Protein AF-A0A1V6F4E8-F1 (afdb_monomer_lite)

Foldseek 3Di:
DPPPDDDDLVLLVVLQVVCAVDADADLVVSCVVSVHDSVVSVLSVQQCVQVVQWAAALRHIHGDDDPPSVCGPVDGDPCSVVVRVVVRVVVVVVVVVVVVVVVVVCVVVVVVVVVVVVVVVVVVVVVVVVVCVVDPDPDDD

pLDDT: mean 81.35, std 11.93, range [37.09, 94.75]

Radius of gyration: 32.04 Å; chains: 1; bounding box: 65×35×101 Å

Structure (mmCIF, N/CA/C/O backbone):
data_AF-A0A1V6F4E8-F1
#
_entry.id   AF-A0A1V6F4E8-F1
#
loop_
_atom_site.group_PDB
_atom_site.id
_atom_site.type_symbol
_atom_site.label_atom_id
_atom_site.label_alt_id
_atom_site.label_comp_id
_atom_site.label_asym_id
_atom_site.label_entity_id
_atom_site.label_seq_id
_atom_site.pdbx_PDB_ins_code
_atom_site.Cartn_x
_atom_site.Cartn_y
_atom_site.Cartn_z
_atom_site.occupancy
_atom_site.B_iso_or_equiv
_atom_site.auth_seq_id
_atom_site.auth_comp_id
_atom_site.auth_asym_id
_atom_site.auth_atom_id
_atom_site.pdbx_PDB_model_num
ATOM 1 N N . MET A 1 1 ? 8.771 17.280 -24.384 1.00 37.09 1 MET A N 1
ATOM 2 C CA . MET A 1 1 ? 9.023 15.824 -24.449 1.00 37.09 1 MET A CA 1
ATOM 3 C C . MET A 1 1 ? 8.598 15.204 -23.123 1.00 37.09 1 MET A C 1
ATOM 5 O O . MET A 1 1 ? 9.119 15.612 -22.094 1.00 37.09 1 MET A O 1
ATOM 9 N N . ARG A 1 2 ? 7.593 14.314 -23.105 1.00 46.03 2 ARG A N 1
ATOM 10 C CA . ARG A 1 2 ? 7.220 13.574 -21.885 1.00 46.03 2 ARG A CA 1
ATOM 11 C C . ARG A 1 2 ? 8.332 12.563 -21.610 1.00 46.03 2 ARG A C 1
ATOM 13 O O . ARG A 1 2 ? 8.619 11.754 -22.485 1.00 46.03 2 ARG A O 1
ATOM 20 N N . ALA A 1 3 ? 8.963 12.629 -20.439 1.00 47.22 3 ALA A N 1
ATOM 21 C CA . ALA A 1 3 ? 9.874 11.581 -19.996 1.00 47.22 3 ALA A CA 1
ATOM 22 C C . ALA A 1 3 ? 9.112 10.248 -20.047 1.00 47.22 3 ALA A C 1
ATOM 24 O O . ALA A 1 3 ? 8.097 10.091 -19.367 1.00 47.22 3 ALA A O 1
ATOM 25 N N . HIS A 1 4 ? 9.546 9.340 -20.920 1.00 56.72 4 HIS A N 1
ATOM 26 C CA . HIS A 1 4 ? 8.888 8.063 -21.179 1.00 56.72 4 HIS A CA 1
ATOM 27 C C . HIS A 1 4 ? 9.230 7.094 -20.041 1.00 56.72 4 HIS A C 1
ATOM 29 O O . HIS A 1 4 ? 9.987 6.143 -20.206 1.00 56.72 4 HIS A O 1
ATOM 35 N N . TRP A 1 5 ? 8.742 7.398 -18.838 1.00 66.88 5 TRP A N 1
ATOM 36 C CA . TRP A 1 5 ? 8.864 6.508 -17.694 1.00 66.88 5 TRP A CA 1
ATOM 37 C C . TRP A 1 5 ? 8.019 5.262 -17.961 1.00 66.88 5 TRP A C 1
ATOM 39 O O . TRP A 1 5 ? 6.790 5.318 -17.934 1.00 66.88 5 TRP A O 1
ATOM 49 N N . SER A 1 6 ? 8.679 4.143 -18.252 1.00 75.88 6 SER A N 1
ATOM 50 C CA . SER A 1 6 ? 8.033 2.845 -18.422 1.00 75.88 6 SER A CA 1
ATOM 51 C C . SER A 1 6 ? 7.975 2.111 -17.086 1.00 75.88 6 SER A C 1
ATOM 53 O O . SER A 1 6 ? 8.999 1.924 -16.425 1.00 75.88 6 SER A O 1
ATOM 55 N N . PHE A 1 7 ? 6.784 1.661 -16.700 1.00 84.25 7 PHE A N 1
ATOM 56 C CA . PHE A 1 7 ? 6.626 0.746 -15.574 1.00 84.25 7 PHE A CA 1
ATOM 57 C C . PHE A 1 7 ? 7.004 -0.665 -16.008 1.00 84.25 7 PHE A C 1
ATOM 59 O O . PHE A 1 7 ? 6.598 -1.104 -17.080 1.00 84.25 7 PHE A O 1
ATOM 66 N N . ASP A 1 8 ? 7.767 -1.366 -15.173 1.00 89.06 8 ASP A N 1
ATOM 67 C CA . ASP A 1 8 ? 8.060 -2.782 -15.369 1.00 89.06 8 ASP A CA 1
ATOM 68 C C . ASP A 1 8 ? 6.923 -3.616 -14.749 1.00 89.06 8 ASP A C 1
ATOM 70 O O . ASP A 1 8 ? 6.769 -3.616 -13.518 1.00 89.06 8 ASP A O 1
ATOM 74 N N . PRO A 1 9 ? 6.131 -4.347 -15.560 1.00 88.19 9 PRO A N 1
ATOM 75 C CA . PRO A 1 9 ? 5.053 -5.186 -15.052 1.00 88.19 9 PRO A CA 1
ATOM 76 C C . PRO A 1 9 ? 5.543 -6.269 -14.087 1.00 88.19 9 PRO A C 1
ATOM 78 O O . PRO A 1 9 ? 4.829 -6.614 -13.147 1.00 88.19 9 PRO A O 1
ATOM 81 N N . LYS A 1 10 ? 6.767 -6.788 -14.269 1.00 90.69 10 LYS A N 1
ATOM 82 C CA . LYS A 1 10 ? 7.338 -7.804 -13.372 1.00 90.69 10 LYS A CA 1
ATOM 83 C C . LYS A 1 10 ? 7.624 -7.210 -11.999 1.00 90.69 10 LYS A C 1
ATOM 85 O O . LYS A 1 10 ? 7.263 -7.803 -10.985 1.00 90.69 10 LYS A O 1
ATOM 90 N N . ALA A 1 11 ? 8.218 -6.018 -11.962 1.00 91.69 11 ALA A N 1
ATOM 91 C CA . ALA A 1 11 ? 8.466 -5.305 -10.713 1.00 91.69 11 ALA A CA 1
ATOM 92 C C . ALA A 1 11 ? 7.157 -4.931 -9.998 1.00 91.69 11 ALA A C 1
ATOM 94 O O . ALA A 1 11 ? 7.074 -5.030 -8.775 1.00 91.69 11 ALA A O 1
ATOM 95 N N . ALA A 1 12 ? 6.125 -4.543 -10.751 1.00 91.94 12 ALA A N 1
ATOM 96 C CA . ALA A 1 12 ? 4.803 -4.250 -10.207 1.00 91.94 12 ALA A CA 1
ATOM 97 C C . ALA A 1 12 ? 4.127 -5.497 -9.607 1.00 91.94 12 ALA A C 1
ATOM 99 O O . ALA A 1 12 ? 3.607 -5.427 -8.495 1.00 91.94 12 ALA A O 1
ATOM 100 N N . LEU A 1 13 ? 4.194 -6.649 -10.285 1.00 92.19 13 LEU A N 1
ATOM 101 C CA . LEU A 1 13 ? 3.700 -7.925 -9.753 1.00 92.19 13 LEU A CA 1
ATOM 102 C C . LEU A 1 13 ? 4.436 -8.333 -8.472 1.00 92.19 13 LEU A C 1
ATOM 104 O O . LEU A 1 13 ? 3.790 -8.648 -7.477 1.00 92.19 13 LEU A O 1
ATOM 108 N N . ALA A 1 14 ? 5.767 -8.241 -8.457 1.00 93.31 14 ALA A N 1
ATOM 109 C CA . ALA A 1 14 ? 6.561 -8.544 -7.268 1.00 93.31 14 ALA A CA 1
ATOM 110 C C . ALA A 1 14 ? 6.219 -7.616 -6.087 1.00 93.31 14 ALA A C 1
ATOM 112 O O . ALA A 1 14 ? 6.208 -8.044 -4.931 1.00 93.31 14 ALA A O 1
ATOM 113 N N . LEU A 1 15 ? 5.916 -6.344 -6.366 1.00 93.69 15 LEU A N 1
ATOM 114 C CA . LEU A 1 15 ? 5.469 -5.395 -5.350 1.00 93.69 15 LEU A CA 1
ATOM 115 C C . LEU A 1 15 ? 4.088 -5.774 -4.789 1.00 93.69 15 LEU A C 1
ATOM 117 O O . LEU A 1 15 ? 3.891 -5.703 -3.577 1.00 93.69 15 LEU A O 1
ATOM 121 N N . LEU A 1 16 ? 3.153 -6.208 -5.641 1.00 92.94 16 LEU A N 1
ATOM 122 C CA . LEU A 1 16 ? 1.851 -6.724 -5.204 1.00 92.94 16 LEU A CA 1
ATOM 123 C C . LEU A 1 16 ? 2.013 -7.982 -4.339 1.00 92.94 16 LEU A C 1
ATOM 125 O O . LEU A 1 16 ? 1.430 -8.045 -3.259 1.00 92.94 16 LEU A O 1
A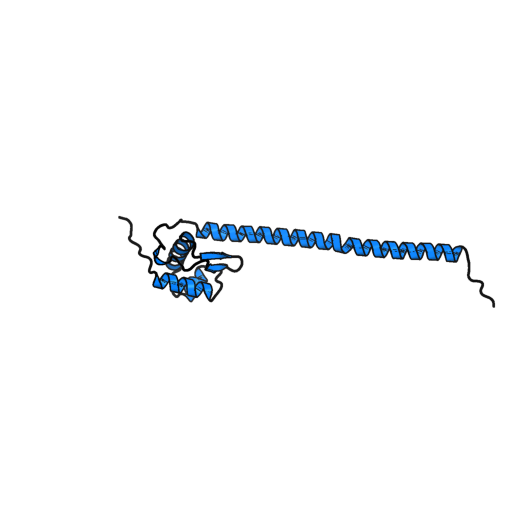TOM 129 N N . ASP A 1 17 ? 2.856 -8.932 -4.753 1.00 93.19 17 ASP A N 1
ATOM 130 C CA . ASP A 1 17 ? 3.152 -10.145 -3.979 1.00 93.19 17 ASP A CA 1
ATOM 131 C C . ASP A 1 17 ? 3.713 -9.817 -2.590 1.00 93.19 17 ASP A C 1
ATOM 133 O O . ASP A 1 17 ? 3.353 -10.455 -1.600 1.00 93.19 17 ASP A O 1
ATOM 137 N N . LEU A 1 18 ? 4.590 -8.813 -2.498 1.00 93.12 18 LEU A N 1
ATOM 138 C CA . LEU A 1 18 ? 5.137 -8.363 -1.222 1.00 93.12 18 LEU A CA 1
ATOM 139 C C . LEU A 1 18 ? 4.033 -7.803 -0.312 1.00 93.12 18 LEU A C 1
ATOM 141 O O . LEU A 1 18 ? 3.955 -8.192 0.854 1.00 93.12 18 LEU A O 1
ATOM 145 N N . ILE A 1 19 ? 3.182 -6.915 -0.839 1.00 92.06 19 ILE A N 1
ATOM 146 C CA . ILE A 1 19 ? 2.077 -6.285 -0.093 1.00 92.06 19 ILE A CA 1
ATOM 147 C C . ILE A 1 19 ? 1.033 -7.318 0.345 1.00 92.06 19 ILE A C 1
ATOM 149 O O . ILE A 1 19 ? 0.417 -7.168 1.395 1.00 92.06 19 ILE A O 1
ATOM 153 N N . GLU A 1 20 ? 0.833 -8.378 -0.431 1.00 89.88 20 GLU A N 1
ATOM 154 C CA . GLU A 1 20 ? -0.106 -9.440 -0.078 1.00 89.88 20 GLU A CA 1
ATOM 155 C C . GLU A 1 20 ? 0.430 -10.339 1.043 1.00 89.88 20 GLU A C 1
ATOM 157 O O . GLU A 1 20 ? -0.306 -10.689 1.963 1.00 89.88 20 GLU A O 1
ATOM 162 N N . LYS A 1 21 ? 1.733 -10.647 1.032 1.00 88.69 21 LYS A N 1
ATOM 163 C CA . LYS A 1 21 ? 2.382 -11.456 2.081 1.00 88.69 21 LYS A CA 1
ATOM 164 C C . LYS A 1 21 ? 2.425 -10.763 3.440 1.00 88.69 21 LYS A C 1
ATOM 166 O O . LYS A 1 21 ? 2.475 -11.432 4.470 1.00 88.69 21 LYS A O 1
ATOM 171 N N . ARG A 1 22 ? 2.473 -9.429 3.462 1.00 86.00 22 ARG A N 1
ATOM 172 C CA . ARG A 1 22 ? 2.612 -8.650 4.694 1.00 86.00 22 ARG A CA 1
ATOM 173 C C . ARG A 1 22 ? 1.813 -7.361 4.615 1.00 86.00 22 ARG A C 1
ATOM 175 O O . ARG A 1 22 ? 1.966 -6.576 3.691 1.00 86.00 22 ARG A O 1
ATOM 182 N N . SER A 1 23 ? 1.061 -7.065 5.670 1.00 84.56 23 SER A N 1
ATOM 183 C CA . SER A 1 23 ? 0.443 -5.747 5.822 1.00 84.56 23 SER A CA 1
ATOM 184 C C . SER A 1 23 ? 1.506 -4.683 6.100 1.00 84.56 23 SER A C 1
ATOM 186 O O . SER A 1 23 ? 2.174 -4.705 7.137 1.00 84.56 23 SER A O 1
ATOM 188 N N . PHE A 1 24 ? 1.651 -3.729 5.182 1.00 89.69 24 PHE A N 1
ATOM 189 C CA . PHE A 1 24 ? 2.523 -2.571 5.360 1.00 89.69 24 PHE A CA 1
ATOM 190 C C . PHE A 1 24 ? 1.705 -1.328 5.672 1.00 89.69 24 PHE A C 1
ATOM 192 O O . PHE A 1 24 ? 0.737 -1.024 4.986 1.00 89.69 24 PHE A O 1
ATOM 199 N N . THR A 1 25 ? 2.129 -0.547 6.660 1.00 87.25 25 THR A N 1
ATOM 200 C CA . THR A 1 25 ? 1.466 0.714 7.032 1.00 87.25 25 THR A CA 1
ATOM 201 C C . THR A 1 25 ? 2.149 1.943 6.438 1.00 87.25 25 THR A C 1
ATOM 203 O O . THR A 1 25 ? 1.580 3.033 6.461 1.00 87.25 25 THR A O 1
ATOM 206 N N . SER A 1 26 ? 3.369 1.794 5.908 1.00 88.81 26 SER A N 1
ATOM 207 C CA . SER A 1 26 ? 4.181 2.913 5.436 1.00 88.81 26 SER A CA 1
ATOM 208 C C . SER A 1 26 ? 4.957 2.592 4.160 1.00 88.81 26 SER A C 1
ATOM 210 O O . SER A 1 26 ? 5.410 1.469 3.941 1.00 88.81 26 SER A O 1
ATOM 212 N N . ILE A 1 27 ? 5.185 3.623 3.345 1.00 91.62 27 ILE A N 1
ATOM 213 C CA . ILE A 1 27 ? 6.022 3.526 2.140 1.00 91.62 27 ILE A CA 1
ATOM 214 C C . ILE A 1 27 ? 7.472 3.187 2.508 1.00 91.62 27 ILE A C 1
ATOM 216 O O . ILE A 1 27 ? 8.126 2.458 1.771 1.00 91.62 27 ILE A O 1
ATOM 220 N N . ARG A 1 28 ? 7.973 3.663 3.662 1.00 93.06 28 ARG A N 1
ATOM 221 C CA . ARG A 1 28 ? 9.333 3.339 4.132 1.00 93.06 28 ARG A CA 1
ATOM 222 C C . ARG A 1 28 ? 9.509 1.840 4.347 1.00 93.06 28 ARG A C 1
ATOM 224 O O . ARG A 1 28 ? 10.426 1.266 3.783 1.00 93.06 28 ARG A O 1
ATOM 231 N N . SER A 1 29 ? 8.580 1.213 5.068 1.00 93.00 29 SER A N 1
ATOM 232 C CA . SER A 1 29 ? 8.644 -0.227 5.337 1.00 93.00 29 SER A CA 1
ATOM 233 C C . SER A 1 29 ? 8.550 -1.073 4.065 1.00 93.00 29 SER A C 1
ATOM 235 O O . SER A 1 29 ? 9.175 -2.124 3.986 1.00 93.00 29 SER A O 1
ATOM 237 N N . ILE A 1 30 ? 7.801 -0.608 3.056 1.00 93.75 30 ILE A N 1
ATOM 238 C CA . ILE A 1 30 ? 7.742 -1.275 1.747 1.00 93.75 30 ILE A CA 1
ATOM 239 C C . ILE A 1 30 ? 9.078 -1.115 1.019 1.00 93.75 30 ILE A C 1
ATOM 241 O O . ILE A 1 30 ? 9.610 -2.086 0.503 1.00 93.75 30 ILE A O 1
ATOM 245 N N . ALA A 1 31 ? 9.636 0.097 0.996 1.00 94.75 31 ALA A N 1
ATOM 246 C CA . ALA A 1 31 ? 10.913 0.391 0.350 1.00 94.75 31 ALA A CA 1
ATOM 247 C C . ALA A 1 31 ? 12.073 -0.432 0.932 1.00 94.75 31 ALA A C 1
ATOM 249 O O . ALA A 1 31 ? 12.864 -0.982 0.170 1.00 94.75 31 ALA A O 1
ATOM 250 N N . GLU A 1 32 ? 12.128 -0.567 2.258 1.00 94.25 32 GLU A N 1
ATOM 251 C CA . GLU A 1 32 ? 13.110 -1.398 2.962 1.00 94.25 32 GLU A CA 1
ATOM 252 C C . GLU A 1 32 ? 12.941 -2.884 2.633 1.00 94.25 32 GLU A C 1
ATOM 254 O O . GLU A 1 32 ? 13.912 -3.542 2.273 1.00 94.25 32 GLU A O 1
ATOM 259 N N . ALA A 1 33 ? 11.712 -3.406 2.683 1.00 93.25 33 ALA A N 1
ATOM 260 C CA . ALA A 1 33 ? 11.447 -4.816 2.395 1.00 93.25 33 ALA A CA 1
ATOM 261 C C . ALA A 1 33 ? 11.626 -5.180 0.910 1.00 93.25 33 ALA A C 1
ATOM 263 O O . ALA A 1 33 ? 12.004 -6.303 0.592 1.00 93.25 33 ALA A O 1
ATOM 264 N N . PHE A 1 34 ? 11.350 -4.243 -0.000 1.00 92.94 34 PHE A N 1
ATOM 265 C CA . PHE A 1 34 ? 11.468 -4.442 -1.446 1.00 92.94 34 PHE A CA 1
ATOM 266 C C . PHE A 1 34 ? 12.873 -4.112 -1.985 1.00 92.94 34 PHE A C 1
ATOM 268 O O . PHE A 1 34 ? 13.191 -4.457 -3.120 1.00 92.94 34 PHE A O 1
ATOM 275 N N . GLY A 1 35 ? 13.713 -3.419 -1.207 1.00 93.31 35 GLY A N 1
ATOM 276 C CA . GLY A 1 35 ? 15.062 -3.020 -1.623 1.00 93.31 35 GLY A CA 1
ATOM 277 C C . GLY A 1 35 ? 15.084 -1.921 -2.693 1.00 93.31 35 GLY A C 1
ATOM 278 O O . GLY A 1 35 ? 15.960 -1.905 -3.559 1.00 93.31 35 GLY A O 1
ATOM 279 N N . ARG A 1 36 ? 14.112 -0.999 -2.681 1.00 94.12 36 ARG A N 1
ATOM 280 C CA . ARG A 1 36 ? 14.025 0.123 -3.640 1.00 94.12 36 ARG A CA 1
ATOM 281 C C . ARG A 1 36 ? 13.901 1.466 -2.935 1.00 94.12 36 ARG A C 1
ATOM 283 O O . ARG A 1 36 ? 13.631 1.550 -1.743 1.00 94.12 36 ARG A O 1
ATOM 290 N N . SER A 1 37 ? 14.086 2.554 -3.683 1.00 94.19 37 SER A N 1
ATOM 291 C CA . SER A 1 37 ? 13.951 3.899 -3.126 1.00 94.19 37 SER A CA 1
ATOM 292 C C . SER A 1 37 ? 12.492 4.232 -2.792 1.00 94.19 37 SER A C 1
ATOM 294 O O . SER A 1 37 ? 11.550 3.779 -3.443 1.00 94.19 37 SER A O 1
ATOM 296 N N . ARG A 1 38 ? 12.298 5.099 -1.794 1.00 93.31 38 ARG A N 1
ATOM 297 C CA . ARG A 1 38 ? 10.967 5.566 -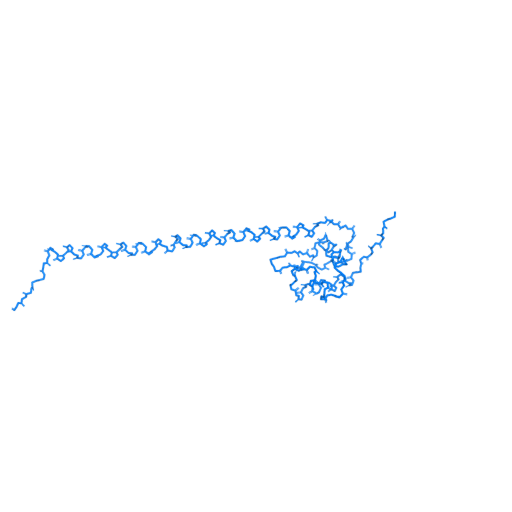1.365 1.00 93.31 38 ARG A CA 1
ATOM 298 C C . ARG A 1 38 ? 10.185 6.237 -2.497 1.00 93.31 38 ARG A C 1
ATOM 300 O O . ARG A 1 38 ? 8.976 6.059 -2.581 1.00 93.31 38 ARG A O 1
ATOM 307 N N . GLN A 1 39 ? 10.878 6.985 -3.356 1.00 92.06 39 GLN A N 1
ATOM 308 C CA . GLN A 1 39 ? 10.275 7.643 -4.518 1.00 92.06 39 GLN A CA 1
ATOM 309 C C . GLN A 1 39 ? 9.816 6.620 -5.557 1.00 92.06 39 GLN A C 1
ATOM 311 O O . GLN A 1 39 ? 8.703 6.722 -6.059 1.00 92.06 39 GLN A O 1
ATOM 316 N N .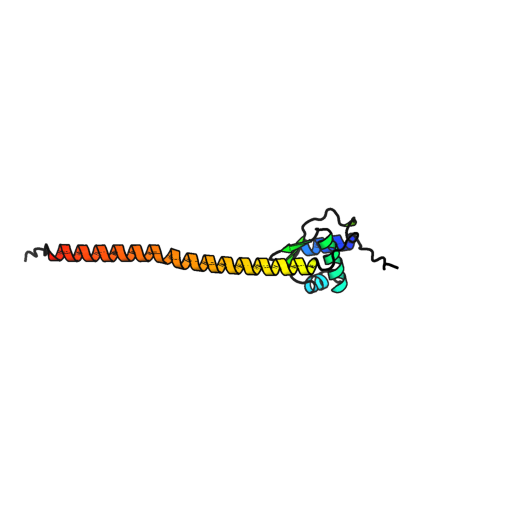 TRP A 1 40 ? 10.631 5.594 -5.820 1.00 93.44 40 TRP A N 1
ATOM 317 C CA . TRP A 1 40 ? 10.261 4.513 -6.730 1.00 93.44 40 TRP A CA 1
ATOM 318 C C . TRP A 1 40 ? 8.994 3.802 -6.248 1.00 93.44 40 TRP A C 1
ATOM 320 O O . TRP A 1 40 ? 8.034 3.673 -7.003 1.00 93.44 40 TRP A O 1
ATOM 330 N N . VAL A 1 41 ? 8.950 3.433 -4.962 1.00 94.19 41 VAL A N 1
ATOM 331 C CA . VAL A 1 41 ? 7.770 2.788 -4.368 1.00 94.19 41 VAL A CA 1
ATOM 332 C C . VAL A 1 41 ? 6.561 3.714 -4.423 1.00 94.19 41 VAL A C 1
ATOM 334 O O . VAL A 1 41 ? 5.486 3.269 -4.800 1.00 94.19 41 VAL A O 1
ATOM 337 N N . PHE A 1 42 ? 6.718 5.000 -4.101 1.00 92.06 42 PHE A N 1
ATOM 338 C CA . PHE A 1 42 ? 5.623 5.967 -4.189 1.00 92.06 42 PHE A CA 1
ATOM 339 C C . PHE A 1 42 ? 5.023 6.032 -5.602 1.00 92.06 42 PHE A C 1
ATOM 341 O O . PHE A 1 42 ? 3.809 5.919 -5.749 1.00 92.06 42 PHE A O 1
ATOM 348 N N . VAL A 1 43 ? 5.861 6.145 -6.635 1.00 91.12 43 VAL A N 1
ATOM 349 C CA . VAL A 1 43 ? 5.418 6.222 -8.036 1.00 91.12 43 VAL A CA 1
ATOM 350 C C . VAL A 1 43 ? 4.718 4.931 -8.472 1.00 91.12 43 VAL A C 1
ATOM 352 O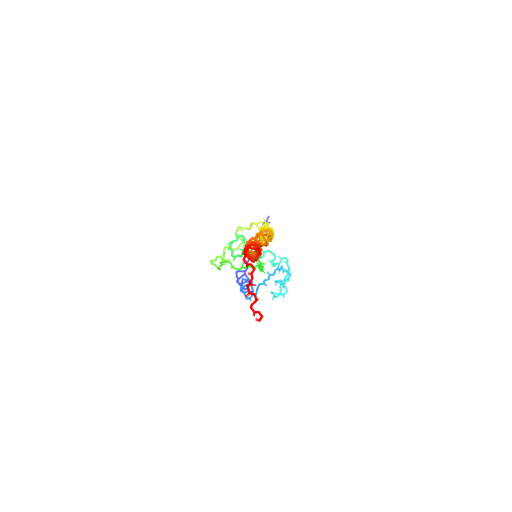 O . VAL A 1 43 ? 3.670 4.985 -9.117 1.00 91.12 43 VAL A O 1
ATOM 355 N N . TYR A 1 44 ? 5.247 3.768 -8.083 1.00 92.25 44 TYR A N 1
ATOM 356 C CA . TYR A 1 44 ? 4.613 2.482 -8.380 1.00 92.25 44 TYR A CA 1
ATOM 357 C C . TYR A 1 44 ? 3.288 2.306 -7.632 1.00 92.25 44 TYR A C 1
ATOM 359 O O . TYR A 1 44 ? 2.308 1.864 -8.223 1.00 92.25 44 TYR A O 1
ATOM 367 N N . LEU A 1 45 ? 3.207 2.704 -6.362 1.00 92.25 45 LEU A N 1
ATOM 368 C CA . LEU A 1 45 ? 1.954 2.656 -5.611 1.00 92.25 45 LEU A CA 1
ATOM 369 C C . LEU A 1 45 ? 0.906 3.607 -6.202 1.00 92.25 45 LEU A C 1
ATOM 371 O O . LEU A 1 45 ? -0.243 3.207 -6.342 1.00 92.25 45 LEU A O 1
ATOM 375 N N . GLU A 1 46 ? 1.268 4.833 -6.596 1.00 91.31 46 GLU A N 1
ATOM 376 C CA . GLU A 1 46 ? 0.315 5.751 -7.237 1.00 91.31 46 GLU A CA 1
ATOM 377 C C . GLU A 1 46 ? -0.245 5.175 -8.539 1.00 91.31 46 GLU A C 1
ATOM 379 O O . GLU A 1 46 ? -1.452 5.256 -8.775 1.00 91.31 46 GLU A O 1
ATOM 384 N N . ALA A 1 47 ? 0.599 4.569 -9.371 1.00 91.06 47 ALA A N 1
ATOM 385 C CA . ALA A 1 47 ? 0.156 3.981 -10.629 1.00 91.06 47 ALA A CA 1
ATOM 386 C C . ALA A 1 47 ? -0.697 2.714 -10.418 1.00 91.06 47 ALA A C 1
ATOM 388 O O . ALA A 1 47 ? -1.723 2.563 -11.081 1.00 91.06 47 ALA A O 1
ATOM 389 N N . LEU A 1 48 ? -0.347 1.853 -9.456 1.00 91.25 48 LEU A N 1
ATOM 390 C CA . LEU A 1 48 ? -1.162 0.689 -9.080 1.00 91.25 48 LEU A CA 1
ATOM 391 C C . LEU A 1 48 ? -2.515 1.109 -8.489 1.00 91.25 48 LEU A C 1
ATOM 393 O O . LEU A 1 48 ? -3.545 0.524 -8.819 1.00 91.25 48 LEU A O 1
ATOM 397 N N . ALA A 1 49 ? -2.522 2.131 -7.629 1.00 90.88 49 ALA A N 1
ATOM 398 C CA . ALA A 1 49 ? -3.737 2.653 -7.009 1.00 90.88 49 ALA A CA 1
ATOM 399 C C . ALA A 1 49 ? -4.644 3.299 -8.058 1.00 90.88 49 ALA A C 1
ATOM 401 O O . ALA A 1 49 ? -5.850 3.073 -8.056 1.00 90.88 49 ALA A O 1
ATOM 402 N N . SER A 1 50 ? -4.058 4.054 -8.993 1.00 88.69 50 SER A N 1
ATOM 403 C CA . SER A 1 50 ? -4.788 4.667 -10.110 1.00 88.69 50 SER A CA 1
ATOM 404 C C . SER A 1 50 ? -5.452 3.626 -11.004 1.00 88.69 50 SER A C 1
ATOM 406 O O . SER A 1 50 ? -6.544 3.862 -11.510 1.00 88.69 50 SER A O 1
ATOM 408 N N . ALA A 1 51 ? -4.818 2.464 -11.165 1.00 87.50 51 ALA A N 1
ATOM 409 C CA . ALA A 1 51 ? -5.374 1.341 -11.906 1.00 87.50 51 ALA A CA 1
ATOM 410 C C . ALA A 1 51 ? -6.310 0.446 -11.062 1.00 87.50 51 ALA A C 1
ATOM 412 O O . ALA A 1 51 ? -6.771 -0.582 -11.551 1.00 87.50 51 ALA A O 1
ATOM 413 N N . GLY A 1 52 ? -6.587 0.806 -9.801 1.00 87.50 52 GLY A N 1
ATOM 414 C CA . GLY A 1 52 ? -7.500 0.076 -8.917 1.00 87.50 52 GLY A CA 1
ATOM 415 C C . GLY A 1 52 ? -6.962 -1.257 -8.384 1.00 87.50 52 GLY A C 1
ATOM 416 O O . GLY A 1 52 ? -7.732 -2.074 -7.886 1.00 87.50 52 GLY A O 1
ATOM 417 N N . MET A 1 53 ? -5.654 -1.505 -8.481 1.00 90.12 53 MET A N 1
ATOM 418 C CA . MET A 1 53 ? -5.041 -2.770 -8.046 1.00 90.12 53 MET A CA 1
ATOM 419 C C . MET A 1 53 ? -4.729 -2.802 -6.562 1.00 90.12 53 MET A C 1
ATOM 421 O O . MET A 1 53 ? -4.683 -3.878 -5.969 1.00 90.12 53 MET A O 1
ATOM 425 N N . ILE A 1 54 ? -4.495 -1.635 -5.966 1.00 91.69 54 ILE A N 1
ATOM 426 C CA . ILE A 1 54 ? -4.203 -1.504 -4.543 1.00 91.69 54 ILE A CA 1
ATOM 427 C C . ILE A 1 54 ? -5.149 -0.507 -3.892 1.00 91.69 54 ILE A C 1
ATOM 429 O O . ILE A 1 54 ? -5.594 0.461 -4.509 1.00 91.69 54 ILE A O 1
ATOM 433 N N . GLY A 1 55 ? -5.396 -0.734 -2.612 1.00 90.06 55 GLY A N 1
ATOM 434 C CA . GLY A 1 55 ? -6.122 0.165 -1.737 1.00 90.06 55 GLY A CA 1
ATOM 435 C C . GLY A 1 55 ? -5.402 0.332 -0.409 1.00 90.06 55 GLY A C 1
ATOM 436 O O . GLY A 1 55 ? -4.308 -0.194 -0.181 1.00 90.06 55 GLY A O 1
ATOM 437 N N . VAL A 1 56 ? -6.043 1.074 0.487 1.00 89.81 56 VAL A N 1
ATOM 438 C CA . VAL A 1 56 ? -5.608 1.208 1.873 1.00 89.81 56 VAL A CA 1
ATOM 439 C C . VAL A 1 56 ? -6.773 0.821 2.773 1.00 89.81 56 VAL A C 1
ATOM 441 O O . VAL A 1 56 ? -7.850 1.409 2.690 1.00 89.81 56 VAL A O 1
ATOM 444 N N . ASN A 1 57 ? -6.550 -0.162 3.638 1.00 85.50 57 ASN A N 1
ATOM 445 C CA . ASN A 1 57 ? -7.502 -0.625 4.637 1.00 85.50 57 ASN A CA 1
ATOM 446 C C . ASN A 1 57 ? -7.066 -0.201 6.057 1.00 85.50 57 ASN A C 1
ATOM 448 O O . ASN A 1 57 ? -6.135 0.589 6.262 1.00 85.50 57 ASN A O 1
ATOM 452 N N . GLN A 1 58 ? -7.749 -0.722 7.077 1.00 78.94 58 GLN A N 1
ATOM 453 C CA . GLN A 1 58 ? -7.443 -0.414 8.477 1.00 78.94 58 GLN A CA 1
ATOM 454 C C . GLN A 1 58 ? -6.036 -0.873 8.897 1.00 78.94 58 GLN A C 1
ATOM 456 O O . GLN A 1 58 ? -5.402 -0.204 9.714 1.00 78.94 58 GLN A O 1
ATOM 461 N N . HIS A 1 59 ? -5.507 -1.942 8.300 1.00 82.31 59 HIS A N 1
ATOM 462 C CA . HIS A 1 59 ? -4.204 -2.533 8.618 1.00 82.31 59 HIS A CA 1
ATOM 463 C C . HIS A 1 59 ? -3.054 -1.993 7.758 1.00 82.31 59 HIS A C 1
ATOM 465 O O . HIS A 1 59 ? -1.897 -2.125 8.149 1.00 82.31 59 HIS A O 1
ATOM 471 N N . GLY A 1 60 ? -3.346 -1.326 6.639 1.00 87.50 60 GLY A N 1
ATOM 472 C CA . GLY A 1 60 ? -2.336 -0.737 5.768 1.00 87.50 60 GLY A CA 1
ATOM 473 C C . GLY A 1 60 ? -2.676 -0.850 4.286 1.00 87.50 60 GLY A C 1
ATOM 474 O O . GLY A 1 60 ? -3.842 -0.837 3.904 1.00 87.50 60 GLY A O 1
ATOM 475 N N . TYR A 1 61 ? -1.646 -0.925 3.451 1.00 91.06 61 TYR A N 1
ATOM 476 C CA . TYR A 1 61 ? -1.781 -1.199 2.023 1.00 91.06 61 TYR A CA 1
ATOM 477 C C . TYR A 1 61 ? -2.302 -2.618 1.802 1.00 91.06 61 TYR A C 1
ATOM 479 O O . TYR A 1 61 ? -1.825 -3.553 2.443 1.00 91.06 61 TYR A O 1
ATOM 487 N N . CYS A 1 62 ? -3.255 -2.775 0.886 1.00 91.12 62 CYS A N 1
ATOM 488 C CA . CYS A 1 62 ? -3.801 -4.074 0.510 1.00 91.12 62 CYS A CA 1
ATOM 489 C C . CYS A 1 62 ? -3.972 -4.192 -1.006 1.00 91.12 62 CYS A C 1
ATOM 491 O O . CYS A 1 62 ? -4.223 -3.200 -1.695 1.00 91.12 62 CYS A O 1
ATOM 493 N N . VAL A 1 63 ? -3.843 -5.414 -1.519 1.00 92.38 63 VAL A N 1
ATOM 494 C CA . VAL A 1 63 ? -4.095 -5.737 -2.927 1.00 92.38 63 VAL A CA 1
ATOM 495 C C . VAL A 1 63 ? -5.594 -5.964 -3.120 1.00 92.38 63 VAL A C 1
ATOM 497 O O . VAL A 1 63 ? -6.224 -6.669 -2.338 1.00 92.38 63 VAL A O 1
ATOM 500 N N . LEU A 1 64 ? -6.169 -5.334 -4.143 1.00 89.50 64 LEU A N 1
ATOM 501 C CA . LEU A 1 64 ? -7.575 -5.463 -4.535 1.00 89.50 64 LEU A CA 1
ATOM 502 C C . LEU A 1 64 ? -7.730 -6.310 -5.804 1.00 89.50 64 LEU A C 1
ATOM 504 O O . LEU A 1 64 ? -8.684 -7.074 -5.928 1.00 89.50 64 LEU A O 1
ATOM 508 N N . ALA A 1 65 ? -6.805 -6.174 -6.759 1.00 85.38 65 ALA A N 1
ATOM 509 C CA . ALA A 1 65 ? -6.871 -6.865 -8.043 1.00 85.38 65 ALA A CA 1
ATOM 510 C C . ALA A 1 65 ? -5.487 -7.018 -8.693 1.00 85.38 65 ALA A C 1
ATOM 512 O O . ALA A 1 65 ? -4.629 -6.151 -8.561 1.00 85.38 65 ALA A O 1
ATOM 513 N N . ARG A 1 66 ? -5.300 -8.104 -9.461 1.00 83.50 66 ARG A N 1
ATOM 514 C CA . ARG A 1 66 ? -4.062 -8.419 -10.212 1.00 83.50 66 ARG A CA 1
ATOM 515 C C . ARG A 1 66 ? -4.220 -8.360 -11.742 1.00 83.50 66 ARG A C 1
ATOM 517 O O . ARG A 1 66 ? -3.268 -8.585 -12.476 1.00 83.50 66 ARG A O 1
ATOM 524 N N . LYS A 1 67 ? -5.430 -8.085 -12.232 1.00 70.94 67 LYS A N 1
ATOM 525 C CA . LYS A 1 67 ? -5.862 -8.405 -13.608 1.00 70.94 67 LYS A CA 1
ATOM 526 C C . LYS A 1 67 ? -5.326 -7.468 -14.698 1.00 70.94 67 LYS A C 1
ATOM 528 O O . LYS A 1 67 ? -5.431 -7.804 -15.868 1.00 70.94 67 LYS A O 1
ATOM 533 N N . ASP A 1 68 ? -4.717 -6.338 -14.337 1.00 70.06 68 ASP A N 1
ATOM 534 C CA . ASP A 1 68 ? -4.479 -5.250 -15.296 1.00 70.06 68 ASP A CA 1
ATOM 535 C C . ASP A 1 68 ? -3.067 -4.648 -15.242 1.00 70.06 68 ASP A C 1
ATOM 537 O O . ASP A 1 68 ? -2.881 -3.501 -15.644 1.00 70.06 68 ASP A O 1
ATOM 541 N N . VAL A 1 69 ? -2.063 -5.364 -14.718 1.00 79.00 69 VAL A N 1
ATOM 542 C CA . VAL A 1 69 ? -0.719 -4.789 -14.469 1.00 79.00 69 VAL A CA 1
ATOM 543 C C . VAL A 1 69 ? -0.095 -4.188 -15.736 1.00 79.00 69 VAL A C 1
ATOM 545 O O . VAL A 1 69 ? 0.578 -3.166 -15.661 1.00 79.00 69 VAL A O 1
ATOM 548 N N . GLY A 1 70 ? -0.396 -4.737 -16.917 1.00 70.44 70 GLY A N 1
ATOM 549 C CA . GLY A 1 70 ? 0.038 -4.174 -18.202 1.00 70.44 70 GLY A CA 1
ATOM 550 C C . GLY A 1 70 ? -0.581 -2.814 -18.565 1.00 70.44 70 GLY A C 1
ATOM 551 O O . GLY A 1 70 ? -0.036 -2.111 -19.408 1.00 70.44 70 GLY A O 1
ATOM 552 N N . ARG A 1 71 ? -1.691 -2.413 -17.928 1.00 74.56 71 ARG A N 1
ATOM 553 C CA . ARG A 1 71 ? -2.329 -1.091 -18.095 1.00 74.56 71 ARG A CA 1
ATOM 554 C C . ARG A 1 71 ? -1.896 -0.069 -17.038 1.00 74.56 71 ARG A C 1
ATOM 556 O O . ARG A 1 71 ? -2.348 1.078 -17.062 1.00 74.56 71 ARG A O 1
ATOM 563 N N . MET A 1 72 ? -1.034 -0.466 -16.104 1.00 75.88 72 MET A N 1
ATOM 564 C CA . MET A 1 72 ? -0.469 0.426 -15.098 1.00 75.88 72 MET A CA 1
ATOM 565 C C . MET A 1 72 ? 0.337 1.544 -15.774 1.00 75.88 72 MET A C 1
ATOM 567 O O . MET A 1 72 ? 1.162 1.295 -16.647 1.00 75.88 72 MET A O 1
ATOM 571 N N . GLY A 1 73 ? 0.108 2.792 -15.365 1.00 70.50 73 GLY A N 1
ATOM 572 C CA . GLY A 1 73 ? 0.849 3.943 -15.887 1.00 70.50 73 GLY A CA 1
ATOM 573 C C . GLY A 1 73 ? 0.266 4.602 -17.141 1.00 70.50 73 GLY A C 1
ATOM 574 O O . GLY A 1 73 ? 0.743 5.673 -17.505 1.00 70.50 73 GLY A O 1
ATOM 575 N N . ILE A 1 74 ? -0.789 4.041 -17.754 1.00 78.94 74 ILE A N 1
ATOM 576 C CA . ILE A 1 74 ? -1.513 4.687 -18.872 1.00 78.94 74 ILE A CA 1
ATOM 577 C C . ILE A 1 74 ? -2.207 5.971 -18.394 1.00 78.94 74 ILE A C 1
ATOM 579 O O . ILE A 1 74 ? -2.139 7.010 -19.046 1.00 78.94 74 ILE A O 1
ATOM 583 N N . SER A 1 75 ? -2.853 5.905 -17.229 1.00 77.00 75 SER A N 1
ATOM 584 C CA . SER A 1 75 ? -3.466 7.050 -16.558 1.00 77.00 75 SER A CA 1
ATOM 585 C C . SER A 1 75 ? -3.122 6.993 -15.075 1.00 77.00 75 SER A C 1
ATOM 587 O O . SER A 1 75 ? -3.502 6.052 -14.379 1.00 77.00 75 SER A O 1
ATOM 589 N N . ILE A 1 76 ? -2.357 7.975 -14.597 1.00 83.31 76 ILE A N 1
ATOM 590 C CA . ILE A 1 76 ? -1.970 8.088 -13.187 1.00 83.31 76 ILE A CA 1
ATOM 591 C C . ILE A 1 76 ? -2.706 9.280 -12.588 1.00 83.31 76 ILE A C 1
ATOM 593 O O . ILE A 1 76 ? -2.411 10.436 -12.909 1.00 83.31 76 ILE A O 1
ATOM 597 N N . LYS A 1 77 ? -3.646 9.003 -11.683 1.00 84.50 77 LYS A N 1
ATOM 598 C CA . LYS A 1 77 ? -4.310 10.028 -10.883 1.00 84.50 77 LYS A CA 1
ATOM 599 C C . LYS A 1 77 ? -3.354 10.466 -9.777 1.00 84.50 77 LYS A C 1
ATOM 601 O O . LYS A 1 77 ? -3.200 9.799 -8.755 1.00 84.50 77 LYS A O 1
ATOM 606 N N . ARG A 1 78 ? -2.706 11.613 -9.977 1.00 84.69 78 ARG A N 1
ATOM 607 C CA . ARG A 1 78 ? -1.811 12.198 -8.969 1.00 84.69 78 ARG A CA 1
ATOM 608 C C . ARG A 1 78 ? -2.587 12.479 -7.686 1.00 84.69 78 ARG A C 1
ATOM 610 O O . ARG A 1 78 ? -3.689 13.017 -7.732 1.00 84.69 78 ARG A O 1
ATOM 617 N N . GLY A 1 79 ? -2.002 12.143 -6.542 1.00 86.31 79 GLY A N 1
ATOM 618 C CA . GLY A 1 79 ? -2.610 12.388 -5.238 1.00 86.31 79 GLY A CA 1
ATOM 619 C C . GLY A 1 79 ? -3.640 11.345 -4.807 1.00 86.31 79 GLY A C 1
ATOM 620 O O . GLY A 1 79 ? -4.092 11.423 -3.665 1.00 86.31 79 GLY A O 1
ATOM 621 N N . ILE A 1 80 ? -3.945 10.330 -5.627 1.00 88.00 80 ILE A N 1
ATOM 622 C CA . ILE A 1 80 ? -4.859 9.242 -5.241 1.00 88.00 80 ILE A CA 1
ATOM 623 C C . ILE A 1 80 ? -4.415 8.567 -3.943 1.00 88.00 80 ILE A C 1
ATOM 625 O O . ILE A 1 80 ? -5.227 8.228 -3.088 1.00 88.00 80 ILE A O 1
ATOM 629 N N . LEU A 1 81 ? -3.102 8.446 -3.736 1.00 87.31 81 LEU A N 1
ATOM 630 C CA . LEU A 1 81 ? -2.587 7.834 -2.526 1.00 87.31 81 LEU A CA 1
ATOM 631 C C . LEU A 1 81 ? -2.845 8.701 -1.281 1.00 87.31 81 LEU A C 1
ATOM 633 O O . LEU A 1 81 ? -3.143 8.175 -0.209 1.00 87.31 81 LEU A O 1
ATOM 637 N N . LYS A 1 82 ? -2.793 10.032 -1.421 1.00 88.44 82 LYS A N 1
ATOM 638 C CA . LYS A 1 82 ? -3.166 10.956 -0.339 1.00 88.44 82 LYS A CA 1
ATOM 639 C C . LYS A 1 82 ? -4.659 10.857 -0.029 1.00 88.44 82 LYS A C 1
ATOM 641 O O . LYS A 1 82 ? -5.016 10.827 1.146 1.00 88.44 82 LYS A O 1
ATOM 646 N N . GLU A 1 83 ? -5.506 10.763 -1.055 1.00 88.69 83 GLU A N 1
ATOM 647 C CA . GLU A 1 83 ? -6.953 10.562 -0.895 1.00 88.69 83 GLU A CA 1
ATOM 648 C C . GLU A 1 83 ? -7.252 9.260 -0.136 1.00 88.69 83 GLU A C 1
ATOM 650 O O . GLU A 1 83 ? -7.982 9.288 0.852 1.00 88.69 83 GLU A O 1
ATOM 655 N N . LEU A 1 84 ? -6.620 8.143 -0.518 1.00 86.88 84 LEU A N 1
ATOM 656 C CA . LEU A 1 84 ? -6.789 6.846 0.152 1.00 86.88 84 LEU A CA 1
ATOM 657 C C . LEU A 1 84 ? -6.371 6.891 1.628 1.00 86.88 84 LEU A C 1
ATOM 659 O O . LEU A 1 84 ? -7.086 6.392 2.499 1.00 86.88 84 LEU A O 1
ATOM 663 N N . ILE A 1 85 ? -5.227 7.513 1.931 1.00 86.00 85 ILE A N 1
ATOM 664 C CA . ILE A 1 85 ? -4.745 7.662 3.312 1.00 86.00 85 ILE A CA 1
ATOM 665 C C . ILE A 1 85 ? -5.684 8.566 4.125 1.00 86.00 85 ILE A C 1
ATOM 667 O O . ILE A 1 85 ? -5.977 8.256 5.282 1.00 86.00 85 ILE A O 1
ATOM 671 N N . SER A 1 86 ? -6.173 9.656 3.528 1.00 86.25 86 SER A N 1
ATOM 672 C CA . SER A 1 86 ? -7.129 10.567 4.164 1.00 86.25 86 SER A CA 1
ATOM 673 C C . SER A 1 86 ? -8.445 9.854 4.477 1.00 86.25 86 SER A C 1
ATOM 675 O O . SER A 1 86 ? -8.879 9.847 5.629 1.00 86.25 86 SER A O 1
ATOM 677 N N . HIS A 1 87 ? -9.012 9.147 3.497 1.00 84.31 87 HIS A N 1
ATOM 678 C CA . HIS A 1 87 ? -10.234 8.365 3.660 1.00 84.31 87 HIS A CA 1
ATOM 679 C C . HIS A 1 87 ? -10.090 7.311 4.764 1.00 84.31 87 HIS A C 1
ATOM 681 O O . HIS A 1 87 ? -10.931 7.214 5.654 1.00 84.31 87 HIS A O 1
ATOM 687 N N . ARG A 1 88 ? -8.964 6.588 4.798 1.00 84.06 88 ARG A N 1
ATOM 688 C CA . ARG A 1 88 ? -8.648 5.652 5.887 1.00 84.06 88 ARG A CA 1
ATOM 689 C C . ARG A 1 88 ? -8.613 6.344 7.254 1.00 84.06 88 ARG A C 1
ATOM 691 O O . ARG A 1 88 ? -9.095 5.789 8.241 1.00 84.06 88 ARG A O 1
ATOM 698 N N . SER A 1 89 ? -8.014 7.533 7.336 1.00 80.75 89 SER A N 1
ATOM 699 C CA . SER A 1 89 ? -7.962 8.294 8.588 1.00 80.75 89 SER A CA 1
ATOM 700 C C . SER A 1 89 ? -9.360 8.689 9.068 1.00 80.75 89 SER A C 1
ATOM 702 O O . SER A 1 89 ? -9.627 8.613 10.267 1.00 80.75 89 SER A O 1
ATOM 704 N N . GLU A 1 90 ? -10.254 9.024 8.138 1.00 84.69 90 GLU A N 1
ATOM 705 C CA . GLU A 1 90 ? -11.631 9.410 8.425 1.00 84.69 90 GLU A CA 1
ATOM 706 C C . GLU A 1 90 ? -12.469 8.218 8.894 1.00 84.69 90 GLU A C 1
ATOM 708 O O . GLU A 1 90 ? -13.063 8.277 9.969 1.00 84.69 90 GLU A O 1
ATOM 713 N N . LEU A 1 91 ? -12.399 7.084 8.187 1.00 81.44 91 LEU A N 1
ATOM 714 C CA . LEU A 1 91 ? -13.048 5.836 8.607 1.00 81.44 91 LEU A CA 1
ATOM 715 C C . LEU A 1 91 ? -12.646 5.432 10.033 1.00 81.44 91 LEU A C 1
ATOM 717 O O . LEU A 1 91 ? -13.479 5.012 10.835 1.00 81.44 91 LEU A O 1
ATOM 721 N N . ARG A 1 92 ? -11.372 5.618 10.395 1.00 82.44 92 ARG A N 1
ATOM 722 C CA . ARG A 1 92 ? -10.887 5.326 11.750 1.00 82.44 92 ARG A CA 1
ATOM 723 C C . ARG A 1 92 ? -11.467 6.273 12.806 1.00 82.44 92 ARG A C 1
ATOM 725 O O . ARG A 1 92 ? -11.683 5.851 13.941 1.00 82.44 92 ARG A O 1
ATOM 732 N N . LYS A 1 93 ? -11.691 7.550 12.479 1.00 84.44 93 LYS A N 1
ATOM 733 C CA . LYS A 1 93 ? -12.350 8.494 13.401 1.00 84.44 93 LYS A CA 1
ATOM 734 C C . LYS A 1 93 ? -13.810 8.111 13.610 1.00 84.44 93 LYS A C 1
ATOM 736 O O . LYS A 1 93 ? -14.259 8.095 14.753 1.00 84.44 93 LYS A O 1
ATOM 741 N N . GLN A 1 94 ? -14.507 7.763 12.529 1.00 82.75 94 GLN A N 1
ATOM 742 C CA . GLN A 1 94 ? -15.902 7.330 12.574 1.00 82.75 94 GLN A CA 1
ATOM 743 C C . GLN A 1 94 ? -16.072 6.075 13.437 1.00 82.75 94 GLN A C 1
ATOM 745 O O . GLN A 1 94 ? -16.926 6.059 14.316 1.00 82.75 94 GLN A O 1
ATOM 750 N N . GLN A 1 95 ? -15.199 5.074 13.284 1.00 83.31 95 GLN A N 1
ATOM 751 C CA . GLN A 1 95 ? -15.212 3.871 14.130 1.00 83.31 95 GLN A CA 1
ATOM 752 C C . GLN A 1 95 ? -15.007 4.188 15.609 1.00 83.31 95 GLN A C 1
ATOM 754 O O . GLN A 1 95 ? -15.794 3.757 16.443 1.00 83.31 95 GLN A O 1
ATOM 759 N N . LYS A 1 96 ? -14.010 5.015 15.946 1.00 84.00 96 LYS A N 1
ATOM 760 C CA . LYS A 1 96 ? -13.785 5.432 17.339 1.00 84.00 96 LYS A CA 1
ATOM 761 C C . LYS A 1 96 ? -14.974 6.185 17.926 1.00 84.00 96 LYS A C 1
ATOM 763 O O . LYS A 1 96 ? -15.224 6.100 19.126 1.00 84.00 96 LYS A O 1
ATOM 768 N N . LEU A 1 97 ? -15.661 6.988 17.116 1.00 86.94 97 LEU A N 1
ATOM 769 C CA . LEU A 1 97 ? -16.865 7.681 17.555 1.00 86.94 97 LEU A CA 1
ATOM 770 C C . LEU A 1 97 ? -17.991 6.678 17.821 1.00 86.94 97 LEU A C 1
ATOM 772 O O . LEU A 1 97 ? -18.620 6.759 18.872 1.00 86.94 97 LEU A O 1
ATOM 776 N N . GLN A 1 98 ? -18.181 5.711 16.924 1.00 84.31 98 GLN A N 1
ATOM 777 C CA . GLN A 1 98 ? -19.165 4.646 17.079 1.00 84.31 98 GLN A CA 1
ATOM 778 C C . GLN A 1 98 ? -18.903 3.814 18.343 1.00 84.31 98 GLN A C 1
ATOM 780 O O . GLN A 1 98 ? -19.779 3.715 19.194 1.00 84.31 98 GLN A O 1
ATOM 785 N N . GLU A 1 99 ? -17.668 3.352 18.553 1.00 87.12 99 GLU A N 1
ATOM 786 C CA . GLU A 1 99 ? -17.256 2.625 19.763 1.00 87.12 99 GLU A CA 1
ATOM 787 C C . GLU A 1 99 ? -17.533 3.424 21.046 1.00 87.12 99 GLU A C 1
ATOM 789 O O . GLU A 1 99 ? -17.982 2.872 22.050 1.00 87.12 99 GLU A O 1
ATOM 794 N N . LYS A 1 100 ? -17.308 4.746 21.031 1.00 88.69 100 LYS A N 1
ATOM 795 C CA . LYS A 1 100 ? -17.626 5.622 22.172 1.00 88.69 100 LYS A CA 1
ATOM 796 C C . LYS A 1 100 ? -19.127 5.731 22.421 1.00 88.69 100 LYS A C 1
ATOM 798 O O . LYS A 1 100 ? -19.546 5.756 23.580 1.00 88.69 100 LYS A O 1
ATOM 803 N N . LEU A 1 101 ? -19.927 5.836 21.360 1.00 85.75 101 LEU A N 1
ATOM 804 C CA . LEU A 1 101 ? -21.384 5.878 21.459 1.00 85.75 101 LEU A CA 1
ATOM 805 C C . LEU A 1 101 ? -21.931 4.553 21.993 1.00 85.75 101 LEU A C 1
ATOM 807 O O . LEU A 1 101 ? -22.750 4.568 22.913 1.00 85.75 101 LEU A O 1
ATOM 811 N N . ASP A 1 102 ? -21.427 3.429 21.493 1.00 86.38 102 ASP A N 1
ATOM 812 C CA . ASP A 1 102 ? -21.828 2.091 21.926 1.00 86.38 102 ASP A CA 1
ATOM 813 C C . ASP A 1 102 ? -21.407 1.825 23.374 1.00 86.38 102 ASP A C 1
ATOM 815 O O . ASP A 1 102 ? -22.222 1.385 24.185 1.00 86.38 102 ASP A O 1
ATOM 819 N N . ALA A 1 103 ? -20.190 2.216 23.763 1.00 86.44 103 ALA A N 1
ATOM 820 C CA . ALA A 1 103 ? -19.748 2.157 25.154 1.00 86.44 103 ALA A CA 1
ATOM 821 C C . ALA A 1 103 ? -20.631 3.009 26.083 1.00 86.44 103 ALA A C 1
ATOM 823 O O . ALA A 1 103 ? -20.907 2.613 27.217 1.00 86.44 103 ALA A O 1
ATOM 824 N N . ARG A 1 104 ? -21.104 4.177 25.623 1.00 82.06 104 ARG A N 1
ATOM 825 C CA . ARG A 1 104 ? -22.043 5.011 26.389 1.00 82.06 104 ARG A CA 1
ATOM 826 C C . ARG A 1 104 ? -23.420 4.355 26.494 1.00 82.06 104 ARG A C 1
ATOM 828 O O . ARG A 1 104 ? -23.997 4.377 27.578 1.00 82.06 104 ARG A O 1
ATOM 835 N N . ARG A 1 105 ? -23.933 3.759 25.411 1.00 83.19 105 ARG A N 1
ATOM 836 C CA . ARG A 1 105 ? -25.208 3.021 25.416 1.00 83.19 105 ARG A CA 1
ATOM 837 C C . ARG A 1 105 ? -25.161 1.842 26.379 1.00 83.19 105 ARG A C 1
ATOM 839 O O . ARG A 1 105 ? -26.042 1.740 27.218 1.00 83.19 105 ARG A O 1
ATOM 846 N N . LEU A 1 106 ? -24.107 1.027 26.333 1.00 78.81 106 LEU A N 1
ATOM 847 C CA . LEU A 1 106 ? -23.930 -0.113 27.238 1.00 78.81 106 LEU A CA 1
ATOM 848 C C . LEU A 1 106 ? -23.911 0.306 28.713 1.00 78.81 106 LEU A C 1
ATOM 850 O O . LEU A 1 106 ? -24.502 -0.376 29.544 1.00 78.81 106 LEU A O 1
ATOM 854 N N . LYS A 1 107 ? -23.299 1.448 29.049 1.00 76.19 107 LYS A N 1
ATOM 855 C CA . LYS A 1 107 ? -23.324 1.985 30.422 1.00 76.19 107 LYS A CA 1
ATOM 856 C C . LYS A 1 107 ? -24.729 2.372 30.884 1.00 76.19 107 LYS A C 1
ATOM 858 O O . LYS A 1 107 ? -25.051 2.153 32.042 1.00 76.19 107 LYS A O 1
ATOM 863 N N . VAL A 1 108 ? -25.546 2.931 29.991 1.00 71.69 108 VAL A N 1
ATOM 864 C CA . VAL A 1 108 ? -26.928 3.347 30.290 1.00 71.69 108 VAL A CA 1
ATOM 865 C C . VAL A 1 108 ? -27.887 2.153 30.309 1.00 71.69 108 VAL A C 1
ATOM 867 O O . VAL A 1 108 ? -28.802 2.108 31.122 1.00 71.69 108 VAL A O 1
ATOM 870 N N . GLU A 1 109 ? -27.705 1.179 29.419 1.00 62.09 109 GLU A N 1
ATOM 871 C CA . GLU A 1 109 ? -28.529 -0.033 29.371 1.00 62.09 109 GLU A CA 1
ATOM 872 C C . GLU A 1 109 ? -28.159 -1.021 30.482 1.00 62.09 109 GLU A C 1
ATOM 874 O O . GLU A 1 109 ? -29.020 -1.751 30.947 1.00 62.09 109 GLU A O 1
ATOM 879 N N . GLY A 1 110 ? -26.902 -1.047 30.934 1.00 59.59 110 GLY A N 1
ATOM 880 C CA . GLY A 1 110 ? -26.451 -1.912 32.025 1.00 59.59 110 GLY A CA 1
ATOM 881 C C . GLY A 1 110 ? -26.958 -1.482 33.405 1.00 59.59 110 GLY A C 1
ATOM 882 O O . GLY A 1 110 ? -27.125 -2.328 34.281 1.00 59.59 110 GLY A O 1
ATOM 883 N N . SER A 1 111 ? -27.250 -0.193 33.602 1.00 58.59 111 SER A N 1
ATOM 884 C CA . SER A 1 111 ? -27.771 0.337 34.869 1.00 58.59 111 SER A CA 1
ATOM 885 C C . SER A 1 111 ? -29.282 0.130 35.041 1.00 58.59 111 SER A C 1
ATOM 887 O O . SER A 1 111 ? -29.720 -0.194 36.144 1.00 58.59 111 SER A O 1
ATOM 889 N N . LYS A 1 112 ? -30.084 0.196 33.966 1.00 60.66 112 LYS A N 1
ATOM 890 C CA . LYS A 1 112 ? -31.559 0.060 34.051 1.00 60.66 112 LYS A CA 1
ATOM 891 C C . LYS A 1 112 ? -32.053 -1.284 34.638 1.00 60.66 112 LYS A C 1
ATOM 893 O O . LYS A 1 112 ? -33.011 -1.271 35.412 1.00 60.66 112 LYS A O 1
ATOM 898 N N . PRO A 1 113 ? -31.476 -2.462 34.307 1.00 62.28 113 PRO A N 1
ATOM 899 C CA . PRO A 1 113 ? -31.908 -3.741 34.872 1.00 62.28 113 PRO A CA 1
ATOM 900 C C . PRO A 1 113 ? -31.524 -3.901 36.343 1.00 62.28 113 PRO A C 1
ATOM 902 O O . PRO A 1 113 ? -32.203 -4.619 37.074 1.00 62.28 113 PRO A O 1
ATOM 905 N N . LEU A 1 114 ? -30.429 -3.264 36.766 1.00 60.75 114 LEU A N 1
ATOM 906 C CA . LEU A 1 114 ? -29.952 -3.309 38.146 1.00 60.75 114 LEU A CA 1
ATOM 907 C C . LEU A 1 114 ? -30.809 -2.419 39.050 1.00 60.75 114 LEU A C 1
ATOM 909 O O . LEU A 1 114 ? -31.226 -2.883 40.107 1.00 60.75 114 LEU A O 1
ATOM 913 N N . GLU A 1 115 ? -31.161 -1.213 38.596 1.00 66.19 115 GLU A N 1
ATOM 914 C CA . GLU A 1 115 ? -32.092 -0.318 39.301 1.00 66.19 115 GLU A CA 1
ATOM 915 C C . GLU A 1 115 ? -33.454 -0.987 39.526 1.00 66.19 115 GLU A C 1
ATOM 917 O O . GLU A 1 115 ? -33.898 -1.093 40.667 1.00 66.19 115 GLU A O 1
ATOM 922 N N . LYS A 1 116 ? -34.054 -1.583 38.483 1.00 71.00 116 LYS A N 1
ATOM 923 C CA . LYS A 1 116 ? -35.325 -2.323 38.618 1.00 71.00 116 LYS A CA 1
ATOM 924 C C . LYS A 1 116 ? -35.261 -3.486 39.611 1.00 71.00 116 LYS A C 1
ATOM 926 O O . LYS A 1 116 ? -36.241 -3.765 40.298 1.00 71.00 116 LYS A O 1
ATOM 931 N N . LYS A 1 117 ? -34.133 -4.205 39.674 1.00 70.19 117 LYS A N 1
ATOM 932 C CA . LYS A 1 117 ? -33.953 -5.305 40.637 1.00 70.19 117 LYS A CA 1
ATOM 933 C C . LYS A 1 117 ? -33.835 -4.785 42.068 1.00 70.19 117 LYS A C 1
ATOM 935 O O . LYS A 1 117 ? -34.387 -5.408 42.970 1.00 70.19 117 LYS A O 1
ATOM 940 N N . MET A 1 118 ? -33.149 -3.662 42.270 1.00 74.00 118 MET A N 1
ATOM 941 C CA . MET A 1 118 ? -33.015 -3.032 43.585 1.00 74.00 118 MET A CA 1
ATOM 942 C C . MET A 1 118 ? -34.363 -2.501 44.087 1.00 74.00 118 MET A C 1
ATOM 944 O O . MET A 1 118 ? -34.756 -2.824 45.205 1.00 74.00 118 MET A O 1
ATOM 948 N N . GLU A 1 119 ? -35.129 -1.821 43.228 1.00 79.12 119 GLU A N 1
ATOM 949 C CA . GLU A 1 119 ? -36.488 -1.353 43.539 1.00 79.12 119 GLU A CA 1
ATOM 950 C C . GLU A 1 119 ? -37.432 -2.505 43.924 1.00 79.12 119 GLU A C 1
ATOM 952 O O . GLU A 1 119 ? -38.203 -2.395 44.879 1.00 79.12 119 GLU A O 1
ATOM 957 N N . ALA A 1 120 ? -37.351 -3.645 43.227 1.00 78.69 120 ALA A N 1
ATOM 958 C CA . ALA A 1 120 ? -38.156 -4.824 43.545 1.00 78.69 120 ALA A CA 1
ATOM 959 C C . ALA A 1 120 ? -37.805 -5.425 44.920 1.00 78.69 120 ALA A C 1
ATOM 961 O O . ALA A 1 120 ? -38.698 -5.834 45.668 1.00 78.69 120 ALA A O 1
ATOM 962 N N . ILE A 1 121 ? -36.516 -5.460 45.275 1.00 78.81 121 ILE A N 1
ATOM 963 C CA . ILE A 1 121 ? -36.050 -5.946 46.583 1.00 78.81 121 ILE A CA 1
ATOM 964 C C . ILE A 1 121 ? -36.509 -5.006 47.703 1.00 78.81 121 ILE A C 1
ATOM 966 O O . ILE A 1 121 ? -36.993 -5.476 48.736 1.00 78.81 121 ILE A O 1
ATOM 970 N N . ASP A 1 122 ? -36.391 -3.693 47.508 1.00 83.44 122 ASP A N 1
ATOM 971 C CA . ASP A 1 122 ? -36.816 -2.706 48.502 1.00 83.44 122 ASP A CA 1
ATOM 972 C C . ASP A 1 122 ? -38.335 -2.728 48.709 1.00 83.44 122 ASP A C 1
ATOM 974 O O . ASP A 1 122 ? -38.802 -2.722 49.853 1.00 83.44 122 ASP A O 1
ATOM 978 N N . SER A 1 123 ? -39.103 -2.880 47.625 1.00 84.12 123 SER A N 1
ATOM 979 C CA . SER A 1 123 ? -40.554 -3.084 47.680 1.00 84.12 123 SER A CA 1
ATOM 980 C C . SER A 1 123 ? -40.919 -4.328 48.498 1.00 84.12 123 SER A C 1
ATOM 982 O O . SER A 1 123 ? -41.707 -4.241 49.444 1.00 84.12 123 SER A O 1
ATOM 984 N N . TYR A 1 124 ? -40.273 -5.470 48.230 1.00 79.88 124 TYR A N 1
ATOM 985 C CA . TYR A 1 124 ? -40.482 -6.705 48.992 1.00 79.88 124 TYR A CA 1
ATOM 986 C C . TYR A 1 124 ? -40.172 -6.523 50.486 1.00 79.88 124 TYR A C 1
ATOM 988 O O . TYR A 1 124 ? -40.965 -6.916 51.349 1.00 79.88 124 TYR A O 1
ATOM 996 N N . LYS A 1 125 ? -39.053 -5.869 50.824 1.00 82.44 125 LYS A N 1
ATOM 997 C CA . LYS A 1 125 ? -38.692 -5.581 52.222 1.00 82.44 125 LYS A CA 1
ATOM 998 C C . LYS A 1 125 ? -39.694 -4.656 52.908 1.00 82.44 125 LYS A C 1
ATOM 1000 O O . LYS A 1 125 ? -39.933 -4.802 54.108 1.00 82.44 125 LYS A O 1
ATOM 1005 N N . GLN A 1 126 ? -40.274 -3.697 52.193 1.00 80.62 126 GLN A N 1
ATOM 1006 C CA . GLN A 1 126 ? -41.273 -2.794 52.756 1.00 80.62 126 GLN A CA 1
ATOM 1007 C C . GLN A 1 126 ? -42.603 -3.504 53.019 1.00 80.62 126 GLN A C 1
ATOM 1009 O O . GLN A 1 126 ? -43.148 -3.361 54.114 1.00 80.62 126 GLN A O 1
ATOM 1014 N N . VAL A 1 127 ? -43.061 -4.341 52.084 1.00 81.44 127 VAL A N 1
ATOM 1015 C CA . VAL A 1 127 ? -44.247 -5.193 52.269 1.00 81.44 127 VAL A CA 1
ATOM 1016 C C . VAL A 1 127 ? -44.061 -6.119 53.469 1.00 81.44 127 VAL A C 1
ATOM 1018 O O . VAL A 1 127 ? -44.919 -6.151 54.345 1.00 81.44 127 VAL A O 1
ATOM 1021 N N . THR A 1 128 ? -42.910 -6.791 53.568 1.00 74.44 128 THR A N 1
ATOM 1022 C CA . THR A 1 128 ? -42.605 -7.729 54.665 1.00 74.44 128 THR A CA 1
ATOM 1023 C C . THR A 1 128 ? -42.613 -7.043 56.037 1.00 74.44 128 THR A C 1
ATOM 1025 O O . THR A 1 128 ? -43.128 -7.586 57.014 1.00 74.44 128 THR A O 1
ATOM 1028 N N . ARG A 1 129 ? -42.084 -5.813 56.124 1.00 72.12 129 ARG A N 1
ATOM 1029 C CA . ARG A 1 129 ? -42.141 -5.007 57.356 1.00 72.12 129 ARG A CA 1
ATOM 1030 C C . ARG A 1 129 ? -43.573 -4.619 57.729 1.00 72.12 129 ARG A C 1
ATOM 1032 O O . ARG A 1 129 ? -43.916 -4.633 58.908 1.00 72.12 129 ARG A O 1
ATOM 1039 N N . GLN A 1 130 ? -44.417 -4.308 56.745 1.00 69.88 130 GLN A N 1
ATOM 1040 C CA . GLN A 1 130 ? -45.824 -3.978 56.982 1.00 69.88 130 GLN A CA 1
ATOM 1041 C C . GLN A 1 130 ? -46.650 -5.195 57.426 1.00 69.88 130 GLN A C 1
ATOM 1043 O O . GLN A 1 130 ? -47.514 -5.047 58.287 1.00 69.88 130 GLN A O 1
ATOM 1048 N N . THR A 1 131 ? -46.395 -6.394 56.893 1.00 67.94 131 THR A N 1
ATOM 1049 C CA . THR A 1 131 ? -47.084 -7.624 57.323 1.00 67.94 131 THR A CA 1
ATOM 1050 C C . THR A 1 131 ? -46.677 -8.059 58.726 1.00 67.94 131 THR A C 1
ATOM 1052 O O . THR A 1 131 ? -47.555 -8.360 59.533 1.00 67.94 131 THR A O 1
ATOM 1055 N N . LEU A 1 132 ? -45.383 -8.015 59.0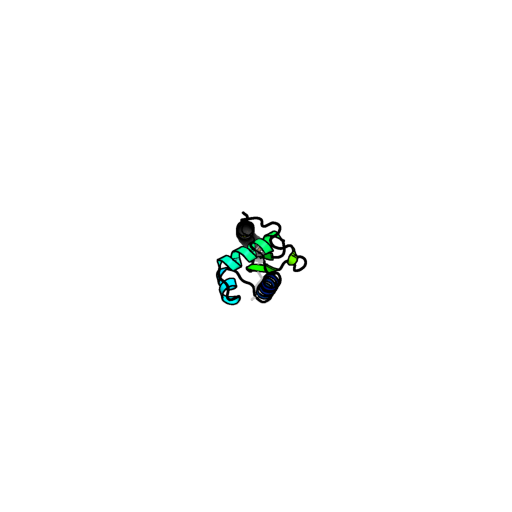60 1.00 63.19 132 LEU A N 1
ATOM 1056 C CA . LEU A 1 132 ? -44.892 -8.327 60.413 1.00 63.19 132 LEU A CA 1
ATOM 1057 C C . LEU A 1 132 ? -45.393 -7.333 61.471 1.00 63.19 132 LEU A C 1
ATOM 1059 O O . LEU A 1 132 ? -45.641 -7.716 62.609 1.00 63.19 132 LEU A O 1
ATOM 1063 N N . SER A 1 133 ? -45.595 -6.067 61.093 1.00 65.31 133 SER A N 1
ATOM 1064 C CA . SER A 1 133 ? -46.212 -5.063 61.967 1.00 65.31 133 SER A CA 1
ATOM 1065 C C . SER A 1 133 ? -47.703 -5.314 62.224 1.00 65.31 133 SER A C 1
ATOM 1067 O O . SER A 1 133 ? -48.200 -4.893 63.265 1.00 65.31 133 SER A O 1
ATOM 1069 N N . LYS A 1 134 ? -48.430 -5.939 61.287 1.00 66.31 134 LYS A N 1
ATOM 1070 C CA . LYS A 1 134 ? -49.875 -6.210 61.410 1.00 66.31 134 LYS A CA 1
ATOM 1071 C C . LYS A 1 134 ? -50.177 -7.532 62.120 1.00 66.31 134 LYS A C 1
ATOM 1073 O O . LYS A 1 134 ? -51.230 -7.653 62.739 1.00 66.31 134 LYS A O 1
ATOM 1078 N N . HIS A 1 135 ? -49.260 -8.497 62.05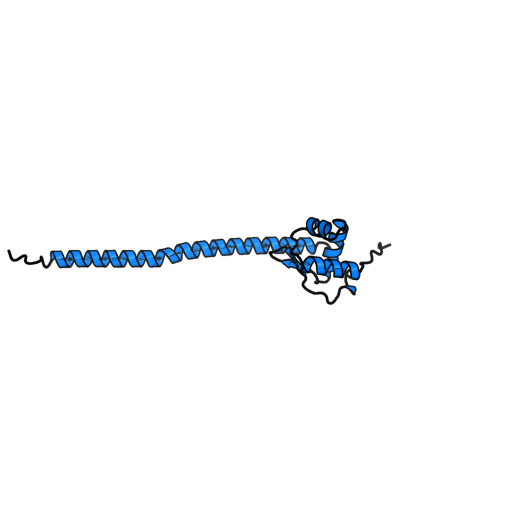3 1.00 61.75 135 HIS A N 1
ATOM 1079 C CA . HIS A 1 135 ? -49.387 -9.802 62.698 1.00 61.75 135 HIS A CA 1
ATOM 1080 C C . HIS A 1 135 ? -48.080 -10.168 63.417 1.00 61.75 135 HIS A C 1
ATOM 1082 O O . HIS A 1 135 ? -47.212 -10.807 62.817 1.00 61.75 135 HIS A O 1
ATOM 1088 N N . PRO A 1 136 ? -47.907 -9.759 64.687 1.00 60.69 136 PRO A N 1
ATOM 1089 C CA . PRO A 1 136 ? -46.744 -10.161 65.462 1.00 60.69 136 PRO A CA 1
ATOM 1090 C C . PRO A 1 136 ? -46.779 -11.680 65.703 1.00 60.69 136 PRO A C 1
ATOM 1092 O O . PRO A 1 136 ? -47.851 -12.235 65.966 1.00 60.69 136 PRO A O 1
ATOM 1095 N N . PRO A 1 137 ? -45.634 -12.380 65.610 1.00 59.91 137 PRO A N 1
ATOM 1096 C CA . PRO A 1 137 ? -45.591 -13.809 65.877 1.00 59.91 137 PRO A CA 1
ATOM 1097 C C . PRO A 1 137 ? -45.956 -14.063 67.345 1.00 59.91 137 PRO A C 1
ATOM 1099 O O . PRO A 1 137 ? -45.315 -13.539 68.255 1.00 59.91 137 PRO A O 1
ATOM 1102 N N . PHE A 1 138 ? -46.997 -14.867 67.570 1.00 59.62 138 PHE A N 1
ATOM 1103 C CA . PHE A 1 138 ? -47.355 -15.373 68.893 1.00 59.62 138 PHE A CA 1
ATOM 1104 C C . PHE A 1 138 ? -46.242 -16.310 69.374 1.00 59.62 138 PHE A C 1
ATOM 1106 O O . PHE A 1 138 ? -46.186 -17.480 68.996 1.00 59.62 138 PHE A O 1
ATOM 1113 N N . ILE A 1 139 ? -45.335 -15.781 70.193 1.00 60.12 139 ILE A N 1
ATOM 1114 C CA . ILE A 1 139 ? -44.354 -16.583 70.919 1.00 60.12 139 ILE A CA 1
ATOM 1115 C C . ILE A 1 139 ? -45.097 -17.206 72.100 1.00 60.12 139 ILE A C 1
ATOM 1117 O O . ILE A 1 139 ? -45.475 -16.514 73.045 1.00 60.12 139 ILE A O 1
ATOM 1121 N N . ARG A 1 140 ? -45.361 -18.511 72.017 1.00 51.00 140 ARG A N 1
ATOM 1122 C CA . ARG A 1 140 ? -45.872 -19.299 73.140 1.00 51.00 140 ARG A CA 1
ATOM 1123 C C . ARG A 1 140 ? -44.657 -19.737 73.965 1.00 51.00 140 ARG A C 1
ATOM 1125 O O . ARG A 1 140 ? -43.851 -20.516 73.461 1.00 51.00 140 ARG A O 1
ATOM 1132 N N . LEU A 1 141 ? -44.501 -19.137 75.149 1.00 59.75 141 LEU A N 1
ATOM 1133 C CA . LEU A 1 141 ? -43.539 -19.542 76.183 1.00 59.75 141 LEU A CA 1
ATOM 1134 C C . LEU A 1 141 ? -43.924 -20.897 76.783 1.00 59.75 141 LEU A C 1
ATOM 1136 O O . LEU A 1 141 ? -45.148 -21.157 76.881 1.00 59.75 141 LEU A O 1
#

Secondary structure (DSSP, 8-state):
--------HHHHHHHHHHHHHS-B--HHHHHHHHTS-HHHHHHHHHHHHHTTSEEE-SSSEEE---TTGGGTTSS--TTHHHHHHHHHHHHHHHHHHHHHHHHHHHHHHHHHHHHHHHHHHHHHHHHHHHHHHHS------

Sequence (141 aa):
MRAHWSFDPKAALALLDLIEKRSFTSIRSIAEAFGRSRQWVFVYLEALASAGMIGVNQHGYCVLARKDVGRMGISIKRGILKELISHRSELRKQQKLQEKLDARRLKVEGSKPLEKKMEAIDSYKQVTRQTLSKHPPFIRL